Protein AF-A0A084AA31-F1 (afdb_monomer)

Organism: NCBI:txid1415168

Secondary structure (DSSP, 8-state):
-------------PPPPEEEETTTT-EEEE---GGGGGGGG-GGGS----HHHHHT--SHHHHHHHHHHHTTTTTS-----HHHHHHHTT--TT--HHHHHHHHTSPP-

Foldseek 3Di:
DDDDDPPPPPPPQPPFDWDADCPPPRDIDTDDGPVCPVVVVPVPPAQDDDPVVLVPDPDLLQNLVVRVVSVCPPVNDDDDDPVVVCVSSVPDPPADPVNCCCRRPDDDD

Mean predicted aligned error: 11.52 Å

Structure (mmCIF, N/CA/C/O backbone):
data_AF-A0A084AA31-F1
#
_entry.id   AF-A0A084AA31-F1
#
loop_
_atom_site.group_PDB
_atom_site.id
_atom_site.type_symbol
_atom_site.label_atom_id
_atom_site.label_alt_id
_atom_site.label_comp_id
_atom_site.label_asym_id
_atom_site.label_entity_id
_atom_site.label_seq_id
_atom_site.pdbx_PDB_ins_code
_atom_site.Cartn_x
_atom_site.Cartn_y
_atom_site.Cartn_z
_atom_site.occupancy
_atom_site.B_iso_or_equiv
_atom_site.auth_seq_id
_atom_site.auth_comp_id
_atom_site.auth_asym_id
_atom_site.auth_atom_id
_atom_site.pdbx_PDB_model_num
ATOM 1 N N . MET A 1 1 ? -24.421 52.094 -15.979 1.00 32.72 1 MET A N 1
ATOM 2 C CA . MET A 1 1 ? -23.593 52.157 -14.756 1.00 32.72 1 MET A CA 1
ATOM 3 C C . MET A 1 1 ? -23.733 50.819 -14.043 1.00 32.72 1 MET A C 1
ATOM 5 O O . MET A 1 1 ? -24.782 50.539 -13.481 1.00 32.72 1 MET A O 1
ATOM 9 N N . ASN A 1 2 ? -22.736 49.949 -14.210 1.00 29.38 2 ASN A N 1
ATOM 10 C CA . ASN A 1 2 ? -22.775 48.543 -13.805 1.00 29.38 2 ASN A CA 1
ATOM 11 C C . ASN A 1 2 ? -22.683 48.406 -12.280 1.00 29.38 2 ASN A C 1
ATOM 13 O O . ASN A 1 2 ? -21.657 48.750 -11.698 1.00 29.38 2 ASN A O 1
ATOM 17 N N . ARG A 1 3 ? -23.715 47.847 -11.639 1.00 30.36 3 ARG A N 1
ATOM 18 C CA . ARG A 1 3 ? -23.568 47.211 -10.324 1.00 30.36 3 ARG A CA 1
ATOM 19 C C . ARG A 1 3 ? -23.427 45.712 -10.538 1.00 30.36 3 ARG A C 1
ATOM 21 O O . ARG A 1 3 ? -24.404 45.014 -10.784 1.00 30.36 3 ARG A O 1
ATOM 28 N N . PHE A 1 4 ? -22.186 45.249 -10.461 1.00 32.41 4 PHE A N 1
ATOM 29 C CA . PHE A 1 4 ? -21.852 43.842 -10.308 1.00 32.41 4 PHE A CA 1
ATOM 30 C C . PHE A 1 4 ? -22.407 43.352 -8.965 1.00 32.41 4 PHE A C 1
ATOM 32 O O . PHE A 1 4 ? -21.901 43.723 -7.908 1.00 32.41 4 PHE A O 1
ATOM 39 N N . PHE A 1 5 ? -23.450 42.525 -8.998 1.00 30.84 5 PHE A N 1
ATOM 40 C CA . PHE A 1 5 ? -23.793 41.662 -7.873 1.00 30.84 5 PHE A CA 1
ATOM 41 C C . PHE A 1 5 ? -22.885 40.434 -7.946 1.00 30.84 5 PHE A C 1
ATOM 43 O O . PHE A 1 5 ? -23.142 39.498 -8.699 1.00 30.84 5 PHE A O 1
ATOM 50 N N . LEU A 1 6 ? -21.798 40.445 -7.176 1.00 30.95 6 LEU A N 1
ATOM 51 C CA . LEU A 1 6 ? -21.087 39.218 -6.841 1.00 30.95 6 LEU A CA 1
ATOM 52 C C . LEU A 1 6 ? -21.957 38.452 -5.844 1.00 30.95 6 LEU A C 1
ATOM 54 O O . LEU A 1 6 ? -21.953 38.741 -4.647 1.00 30.95 6 LEU A O 1
ATOM 58 N N . VAL A 1 7 ? -22.713 37.475 -6.341 1.00 35.66 7 VAL A N 1
ATOM 59 C CA . VAL A 1 7 ? -23.219 36.390 -5.502 1.00 35.66 7 VAL A CA 1
ATOM 60 C C . VAL A 1 7 ? -21.986 35.644 -4.998 1.00 35.66 7 VAL A C 1
ATOM 62 O O . VAL A 1 7 ? -21.407 34.826 -5.709 1.00 35.66 7 VAL A O 1
ATOM 65 N N . ARG A 1 8 ? -21.549 35.946 -3.770 1.00 36.25 8 ARG A N 1
ATOM 66 C CA . ARG A 1 8 ? -20.744 35.000 -2.999 1.00 36.25 8 ARG A CA 1
ATOM 67 C C . ARG A 1 8 ? -21.620 33.770 -2.782 1.00 36.25 8 ARG A C 1
ATOM 69 O O . ARG A 1 8 ? -22.454 33.749 -1.883 1.00 36.25 8 ARG A O 1
ATOM 76 N N . GLN A 1 9 ? -21.453 32.766 -3.635 1.00 37.31 9 GLN A N 1
ATOM 77 C CA . GLN A 1 9 ? -21.826 31.399 -3.304 1.00 37.31 9 GLN A CA 1
ATOM 78 C C . GLN A 1 9 ? -20.962 31.003 -2.101 1.00 37.31 9 GLN A C 1
ATOM 80 O O . GLN A 1 9 ? -19.778 30.700 -2.238 1.00 37.31 9 GLN A O 1
ATOM 85 N N . ASN A 1 10 ? -21.533 31.105 -0.902 1.00 40.19 10 ASN A N 1
ATOM 86 C CA . ASN A 1 10 ? -20.977 30.488 0.292 1.00 40.19 10 ASN A CA 1
ATOM 87 C C . ASN A 1 10 ? -21.151 28.970 0.145 1.00 40.19 10 ASN A C 1
ATOM 89 O O . ASN A 1 10 ? -22.114 28.406 0.658 1.00 40.19 10 ASN A O 1
ATOM 93 N N . PHE A 1 11 ? -20.227 28.307 -0.549 1.00 41.97 11 PHE A N 1
ATOM 94 C CA . PHE A 1 11 ? -20.027 26.871 -0.383 1.00 41.97 11 PHE A CA 1
ATOM 95 C C . PHE A 1 11 ? -19.304 26.669 0.949 1.00 41.97 11 PHE A C 1
ATOM 97 O O . PHE A 1 11 ? -18.082 26.557 1.008 1.00 41.97 11 PHE A O 1
ATOM 104 N N . ALA A 1 12 ? -20.056 26.714 2.048 1.00 41.84 12 ALA A N 1
ATOM 105 C CA . ALA A 1 12 ? -19.578 26.162 3.303 1.00 41.84 12 ALA A CA 1
ATOM 106 C C . ALA A 1 12 ? -19.549 24.639 3.128 1.00 41.84 12 ALA A C 1
ATOM 108 O O . ALA A 1 12 ? -20.551 23.960 3.334 1.00 41.84 12 ALA A O 1
ATOM 109 N N . THR A 1 13 ? -18.418 24.104 2.674 1.00 50.84 13 THR A N 1
ATOM 110 C CA . THR A 1 13 ? -18.126 22.684 2.826 1.00 50.84 13 THR A CA 1
ATOM 111 C C . THR A 1 13 ? -17.978 22.439 4.319 1.00 50.84 13 THR A C 1
ATOM 113 O O . THR A 1 13 ? -17.013 22.887 4.939 1.00 50.84 13 THR A O 1
ATOM 116 N N . GLU A 1 14 ? -18.974 21.807 4.942 1.00 56.94 14 GLU A N 1
ATOM 117 C CA . GLU A 1 14 ? -18.793 21.368 6.321 1.00 56.94 14 GLU A CA 1
ATOM 118 C C . GLU A 1 14 ? -17.573 20.438 6.361 1.00 56.94 14 GLU A C 1
ATOM 120 O O . GLU A 1 14 ? -17.471 19.517 5.537 1.00 56.94 14 GLU A O 1
ATOM 125 N N . PRO A 1 15 ? -16.602 20.691 7.256 1.00 56.16 15 PRO A N 1
ATOM 126 C CA . PRO A 1 15 ? -15.429 19.846 7.354 1.00 56.16 15 PRO A CA 1
ATOM 127 C C . PRO A 1 15 ? -15.864 18.411 7.680 1.00 56.16 15 PRO A C 1
ATOM 129 O O . PRO A 1 15 ? -16.870 18.212 8.374 1.00 56.16 15 PRO A O 1
ATOM 132 N N . PRO A 1 16 ? -15.116 17.392 7.214 1.00 61.12 16 PRO A N 1
ATOM 133 C CA . PRO A 1 16 ? -15.372 16.016 7.615 1.00 61.12 16 PRO A CA 1
ATOM 134 C C . PRO A 1 16 ? -15.419 15.958 9.142 1.00 61.12 16 PRO A C 1
ATOM 136 O O . PRO A 1 16 ? -14.471 16.336 9.831 1.00 61.12 16 PRO A O 1
ATOM 139 N N . THR A 1 17 ? -16.577 15.572 9.670 1.00 69.31 17 THR A N 1
ATOM 140 C CA . THR A 1 17 ? -16.825 15.616 11.108 1.00 69.31 17 THR A CA 1
ATOM 141 C C . THR A 1 17 ? -16.441 14.272 11.710 1.00 69.31 17 THR A C 1
ATOM 143 O O . THR A 1 17 ? -16.924 13.228 11.265 1.00 69.31 17 THR A O 1
ATOM 146 N N . PHE A 1 18 ? -15.587 14.310 12.733 1.00 77.38 18 PHE A N 1
ATOM 147 C CA . PHE A 1 18 ? -15.179 13.150 13.522 1.00 77.38 18 PHE A CA 1
ATOM 148 C C . PHE A 1 18 ? -15.678 13.338 14.955 1.00 77.38 18 PHE A C 1
ATOM 150 O O . PHE A 1 18 ? -15.260 14.267 15.644 1.00 77.38 18 PHE A O 1
ATOM 157 N N . ILE A 1 19 ? -16.578 12.469 15.414 1.00 79.31 19 ILE A N 1
ATOM 158 C CA . ILE A 1 19 ? -17.071 12.465 16.797 1.00 79.31 19 ILE A CA 1
ATOM 159 C C . ILE A 1 19 ? -16.574 11.185 17.461 1.00 79.31 19 ILE A C 1
ATOM 161 O O . ILE A 1 19 ? -16.915 10.086 17.025 1.00 79.31 19 ILE A O 1
ATOM 165 N N . ILE A 1 20 ? -15.774 11.336 18.518 1.00 80.44 20 ILE A N 1
ATOM 166 C CA . ILE A 1 20 ? -15.217 10.226 19.295 1.00 80.44 20 ILE A CA 1
ATOM 167 C C . ILE A 1 20 ? -15.963 10.147 20.626 1.00 80.44 20 ILE A C 1
ATOM 169 O O . ILE A 1 20 ? -15.864 11.057 21.448 1.00 80.44 20 ILE A O 1
ATOM 173 N N . ASP A 1 21 ? -16.665 9.045 20.870 1.00 78.94 21 ASP A N 1
ATOM 174 C CA . ASP A 1 21 ? -17.224 8.715 22.183 1.00 78.94 21 ASP A CA 1
ATOM 175 C C . ASP A 1 21 ? -16.462 7.529 22.788 1.00 78.94 21 ASP A C 1
ATOM 177 O O . ASP A 1 21 ? -16.918 6.387 22.794 1.00 78.94 21 ASP A O 1
ATOM 181 N N . GLY A 1 22 ? -15.255 7.809 23.284 1.00 72.75 22 GLY A N 1
ATOM 182 C CA . GLY A 1 22 ? -14.371 6.806 23.888 1.00 72.75 22 GLY A CA 1
ATOM 183 C C . GLY A 1 22 ? -14.736 6.410 25.323 1.00 72.75 22 GLY A C 1
ATOM 184 O O . GLY A 1 22 ? -14.204 5.433 25.834 1.00 72.75 22 GLY A O 1
ATOM 185 N N . LYS A 1 23 ? -15.619 7.159 25.998 1.00 74.31 23 LYS A N 1
ATOM 186 C CA . LYS A 1 23 ? -15.913 6.951 27.430 1.00 74.31 23 LYS A CA 1
ATOM 187 C C . LYS A 1 23 ? -17.153 6.099 27.683 1.00 74.31 23 LYS A C 1
ATOM 189 O O . LYS A 1 23 ? -17.223 5.472 28.735 1.00 74.31 23 LYS A O 1
ATOM 194 N N . LYS A 1 24 ? -18.132 6.099 26.771 1.00 75.69 24 LYS A N 1
ATOM 195 C CA . LYS A 1 24 ? -19.388 5.352 26.956 1.00 75.69 24 LYS A CA 1
ATOM 196 C C . LYS A 1 24 ? -19.559 4.206 25.971 1.00 75.69 24 LYS A C 1
ATOM 198 O O . LYS A 1 24 ? -20.006 3.138 26.368 1.00 75.69 24 LYS A O 1
ATOM 203 N N . THR A 1 25 ? -19.232 4.432 24.702 1.00 81.19 25 THR A N 1
ATOM 204 C CA . THR A 1 25 ? -19.582 3.502 23.614 1.00 81.19 25 THR A CA 1
ATOM 205 C C . THR A 1 25 ? -18.380 3.007 22.815 1.00 81.19 25 THR A C 1
ATOM 207 O O . THR A 1 25 ? -18.545 2.152 21.950 1.00 81.19 25 THR A O 1
ATOM 210 N N . ASN A 1 26 ? -17.179 3.538 23.078 1.00 84.50 26 ASN A N 1
ATOM 211 C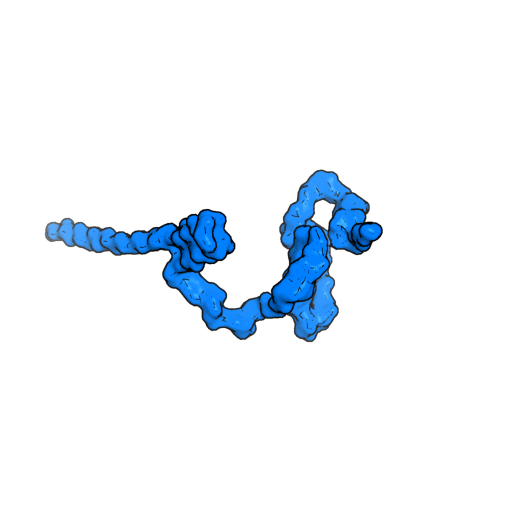 CA . ASN A 1 26 ? -15.958 3.282 22.307 1.00 84.50 26 ASN A CA 1
ATOM 212 C C . ASN A 1 26 ? -16.179 3.405 20.784 1.00 84.50 26 ASN A C 1
ATOM 214 O O . ASN A 1 26 ? -15.693 2.593 20.000 1.00 84.50 26 ASN A O 1
ATOM 218 N N . THR A 1 27 ? -16.979 4.391 20.370 1.00 83.25 27 THR A N 1
ATOM 219 C CA . THR A 1 27 ? -17.436 4.542 18.984 1.00 83.25 27 THR A CA 1
ATOM 220 C C . THR A 1 27 ? -16.838 5.792 18.343 1.00 83.25 27 THR A C 1
ATOM 222 O O . THR A 1 27 ? -16.830 6.871 18.940 1.00 83.25 27 THR A O 1
ATOM 225 N N . LEU A 1 28 ? -16.386 5.654 17.093 1.00 84.75 28 LEU A N 1
ATOM 226 C CA . LEU A 1 28 ? -16.010 6.756 16.210 1.00 84.75 28 LEU A CA 1
ATOM 2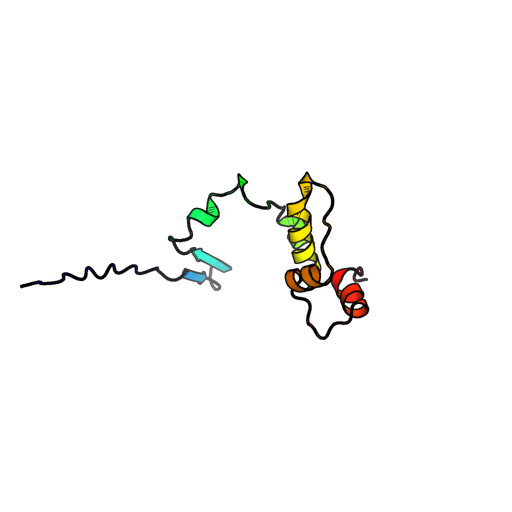27 C C . LEU A 1 28 ? -17.106 6.940 15.154 1.00 84.75 28 LEU A C 1
ATOM 229 O O . LEU A 1 28 ? -17.373 6.033 14.367 1.00 84.75 28 LEU A O 1
ATOM 233 N N . LYS A 1 29 ? -17.723 8.121 15.114 1.00 82.62 29 LYS A N 1
ATOM 234 C CA . LYS A 1 29 ? -18.610 8.531 14.018 1.00 82.62 29 LYS A CA 1
ATOM 235 C C . LYS A 1 29 ? -17.835 9.421 13.059 1.00 82.62 29 LYS A C 1
ATOM 237 O O . LYS A 1 29 ? -17.251 10.417 13.484 1.00 82.62 29 LYS A O 1
ATOM 242 N N . VAL A 1 30 ? -17.863 9.064 11.779 1.00 83.12 30 VAL A N 1
ATOM 243 C CA . VAL A 1 30 ? -17.204 9.802 10.696 1.00 83.12 30 VAL A CA 1
ATOM 244 C C . VAL A 1 30 ? -18.246 10.169 9.649 1.00 83.12 30 VAL A C 1
ATOM 246 O O . VAL A 1 30 ? -19.040 9.317 9.254 1.00 83.12 30 VAL A O 1
ATOM 249 N N . SER A 1 31 ? -18.231 11.420 9.197 1.00 83.19 31 SER A N 1
ATOM 250 C CA . SER A 1 31 ? -19.014 11.871 8.044 1.00 83.19 31 SER A CA 1
ATOM 251 C C . SER A 1 31 ? -18.088 12.291 6.908 1.00 83.19 31 SER A C 1
ATOM 253 O O . SER A 1 31 ? -17.119 13.022 7.127 1.00 83.19 31 SER A O 1
ATOM 255 N N . ILE A 1 32 ? -18.391 11.835 5.692 1.00 77.31 32 ILE A N 1
ATOM 256 C CA . ILE A 1 32 ? -17.715 12.301 4.479 1.00 77.31 32 ILE A CA 1
ATOM 257 C C . ILE A 1 32 ? -18.254 13.678 4.085 1.00 77.31 32 ILE A C 1
ATOM 259 O O . ILE A 1 32 ? -19.432 13.968 4.294 1.00 77.31 32 ILE A O 1
ATOM 263 N N . ASN A 1 33 ? -17.407 14.520 3.485 1.00 82.88 33 ASN A N 1
ATOM 264 C CA . ASN A 1 33 ? -17.875 15.781 2.909 1.00 82.88 33 ASN A CA 1
ATOM 265 C C . ASN A 1 33 ? -18.970 15.467 1.859 1.00 82.88 33 ASN A C 1
ATOM 267 O O . ASN A 1 33 ? -18.724 14.636 0.975 1.00 82.88 33 ASN A O 1
ATOM 271 N N . PRO A 1 34 ? -20.158 16.101 1.936 1.00 81.94 34 PRO A N 1
ATOM 272 C CA . PRO A 1 34 ? -21.253 15.883 0.993 1.00 81.94 34 PRO A CA 1
ATOM 273 C C . PRO A 1 34 ? -20.871 16.042 -0.483 1.00 81.94 34 PRO A C 1
ATOM 275 O O . PRO A 1 34 ? -21.427 15.339 -1.326 1.00 81.94 34 PRO A O 1
ATOM 278 N N . GLU A 1 35 ? -19.900 16.901 -0.806 1.00 82.62 35 GLU A N 1
ATOM 279 C CA . GLU A 1 35 ? -19.382 17.057 -2.173 1.00 82.62 35 GLU A CA 1
ATOM 280 C C . GLU A 1 35 ? -18.757 15.767 -2.712 1.00 82.62 35 GLU A C 1
ATOM 282 O O . GLU A 1 35 ? -18.810 15.521 -3.912 1.00 82.62 35 GLU A O 1
ATOM 287 N N . PHE A 1 36 ? -18.237 14.900 -1.839 1.00 81.12 36 PHE A N 1
ATOM 288 C CA . PHE A 1 36 ? -17.654 13.605 -2.195 1.00 81.12 36 PHE A CA 1
ATOM 289 C C . PHE A 1 36 ? -18.640 12.439 -2.100 1.00 81.12 36 PHE A C 1
ATOM 291 O O . PHE A 1 36 ? -18.235 11.285 -2.243 1.00 81.12 36 PHE A O 1
ATOM 298 N N . LYS A 1 37 ? -19.940 12.696 -1.907 1.00 78.94 37 LYS A N 1
ATOM 299 C CA . LYS A 1 37 ? -20.965 11.638 -1.851 1.00 78.94 37 LYS A CA 1
ATOM 300 C C . LYS A 1 37 ? -20.971 10.752 -3.104 1.00 78.94 37 LYS A C 1
ATOM 302 O O . LYS A 1 37 ? -21.338 9.586 -3.032 1.00 78.94 37 LYS A O 1
ATOM 307 N N . TYR A 1 38 ? -20.531 11.270 -4.249 1.00 77.75 38 TYR A N 1
ATOM 308 C CA . TYR A 1 38 ? -20.405 10.477 -5.473 1.00 77.75 38 TYR A CA 1
ATOM 309 C C . TYR A 1 38 ? -19.380 9.334 -5.350 1.00 77.75 38 TYR A C 1
ATOM 311 O O . TYR A 1 38 ? -19.549 8.313 -6.011 1.00 77.75 38 TYR A O 1
ATOM 319 N N . LEU A 1 39 ? -18.366 9.448 -4.479 1.00 76.50 39 LEU A N 1
ATOM 320 C CA . LEU A 1 39 ? -17.359 8.398 -4.275 1.00 76.50 39 LEU A CA 1
ATOM 321 C C . LEU A 1 39 ? -17.961 7.109 -3.704 1.00 76.50 39 LEU A C 1
ATOM 323 O O . LEU A 1 39 ? -17.424 6.034 -3.948 1.00 76.50 39 LEU A O 1
ATOM 327 N N . THR A 1 40 ? -19.077 7.190 -2.972 1.00 73.25 40 THR A N 1
ATOM 328 C CA . THR A 1 40 ? -19.681 6.014 -2.326 1.00 73.25 40 THR A CA 1
ATOM 329 C C . THR A 1 40 ? -20.638 5.234 -3.222 1.00 73.25 40 THR A C 1
ATOM 331 O O . THR A 1 40 ? -21.087 4.173 -2.813 1.00 73.25 40 THR A O 1
ATOM 334 N N . ASN A 1 41 ? -20.971 5.731 -4.419 1.00 65.81 41 ASN A N 1
ATOM 335 C CA . ASN A 1 41 ? -22.007 5.145 -5.286 1.00 65.81 41 ASN A CA 1
ATOM 336 C C . ASN A 1 41 ? -21.460 4.551 -6.603 1.00 65.81 41 ASN A C 1
ATOM 338 O O . ASN A 1 41 ? -22.231 4.253 -7.509 1.00 65.81 41 ASN A O 1
ATOM 342 N N . LEU A 1 42 ? -20.143 4.383 -6.732 1.00 64.75 42 LEU A N 1
ATOM 343 C CA . LEU A 1 42 ? -19.453 4.004 -7.977 1.00 64.75 42 LEU A CA 1
ATOM 344 C C . LEU A 1 42 ? -18.973 2.536 -7.974 1.00 64.75 42 LEU A C 1
ATOM 34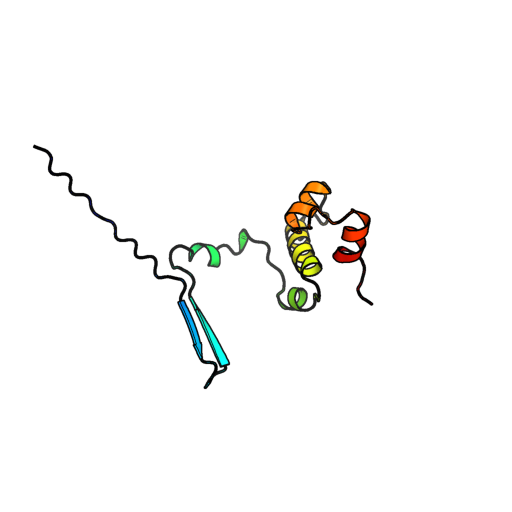6 O O . LEU A 1 42 ? -17.877 2.230 -8.441 1.00 64.75 42 LEU A O 1
ATOM 350 N N . PHE A 1 43 ? -19.769 1.615 -7.426 1.00 62.28 43 PHE A N 1
ATOM 351 C CA . PHE A 1 43 ? -19.343 0.229 -7.170 1.00 62.28 43 PHE A CA 1
ATOM 352 C C . PHE A 1 43 ? -18.843 -0.528 -8.415 1.00 62.28 43 PHE A C 1
ATOM 354 O O . PHE A 1 43 ? -17.934 -1.347 -8.291 1.00 62.28 43 PHE A O 1
ATOM 361 N N . A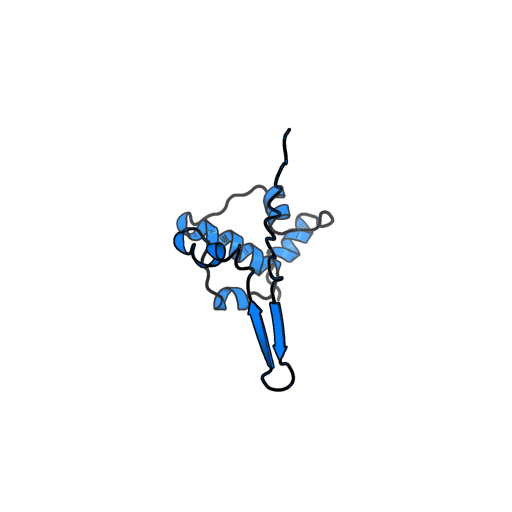SP A 1 44 ? -19.340 -0.200 -9.609 1.00 63.53 44 ASP A N 1
ATOM 362 C CA . ASP A 1 44 ? -18.954 -0.885 -10.851 1.00 63.53 44 ASP A CA 1
ATOM 363 C C . ASP A 1 44 ? -17.615 -0.406 -11.444 1.00 63.53 44 ASP A C 1
ATOM 365 O O . ASP A 1 44 ? -17.012 -1.103 -12.259 1.00 63.53 44 ASP A O 1
ATOM 369 N N . MET A 1 45 ? -17.114 0.766 -11.034 1.00 66.69 45 MET A N 1
ATOM 370 C CA . MET A 1 45 ? -15.881 1.367 -11.570 1.00 66.69 45 MET A CA 1
ATOM 371 C C . MET A 1 45 ? -14.656 1.189 -10.662 1.00 66.69 45 MET A C 1
ATOM 373 O O . MET A 1 45 ? -13.574 1.684 -10.985 1.00 66.69 45 MET A O 1
ATOM 377 N N . PHE A 1 46 ? -14.799 0.499 -9.529 1.00 70.62 46 PHE A N 1
ATOM 378 C CA . PHE A 1 46 ? -13.744 0.382 -8.525 1.00 70.62 46 PHE A CA 1
ATOM 379 C C . PHE A 1 46 ? -13.217 -1.043 -8.336 1.00 70.62 46 PHE A C 1
ATOM 381 O O . PHE A 1 46 ? -13.870 -2.053 -8.604 1.00 70.62 46 PHE A O 1
ATOM 388 N N . THR A 1 47 ? -11.993 -1.122 -7.813 1.00 72.75 47 THR A N 1
ATOM 389 C CA . THR A 1 47 ? -11.404 -2.375 -7.340 1.00 72.75 47 THR A CA 1
ATOM 390 C C . THR A 1 47 ? -12.051 -2.774 -6.020 1.00 72.75 47 THR A C 1
ATOM 392 O O . THR A 1 47 ? -11.687 -2.259 -4.965 1.00 72.75 47 THR A O 1
ATOM 395 N N . ALA A 1 48 ? -12.994 -3.712 -6.080 1.00 76.81 48 ALA A N 1
ATOM 396 C CA . ALA A 1 48 ? -13.533 -4.374 -4.900 1.00 76.81 48 ALA A CA 1
ATOM 397 C C . ALA A 1 48 ? -12.584 -5.483 -4.413 1.00 76.81 48 ALA A C 1
ATOM 399 O O . ALA A 1 48 ? -12.018 -6.244 -5.208 1.00 76.81 48 ALA A O 1
ATOM 400 N N . PHE A 1 49 ? -12.415 -5.581 -3.098 1.00 79.56 49 PHE A N 1
ATOM 401 C CA . PHE A 1 49 ? -11.689 -6.661 -2.441 1.00 79.56 49 PHE A CA 1
ATOM 402 C C . PHE A 1 49 ? -12.253 -6.911 -1.043 1.00 79.56 49 PHE A C 1
ATOM 404 O O . PHE A 1 49 ? -12.856 -6.024 -0.442 1.00 79.56 49 PHE A O 1
ATOM 411 N N . GLU A 1 50 ? -12.037 -8.122 -0.535 1.00 81.81 50 GLU A N 1
ATOM 412 C CA . GLU A 1 50 ? -12.540 -8.533 0.771 1.00 81.81 50 GLU A CA 1
ATOM 413 C C . GLU A 1 50 ? -11.724 -7.887 1.889 1.00 81.81 50 GLU A C 1
ATOM 415 O O . GLU A 1 50 ? -10.493 -7.988 1.928 1.00 81.81 50 GLU A O 1
ATOM 420 N N . LEU A 1 51 ? -12.416 -7.229 2.821 1.00 85.31 51 LEU A N 1
ATOM 421 C CA . LEU A 1 51 ? -11.771 -6.582 3.963 1.00 85.31 51 LEU A CA 1
ATOM 422 C C . LEU A 1 51 ? -11.111 -7.613 4.888 1.00 85.31 51 LEU A C 1
ATOM 424 O O . LEU A 1 51 ? -10.061 -7.342 5.464 1.00 85.31 51 LEU A O 1
ATOM 428 N N . GLU A 1 52 ? -11.698 -8.806 5.001 1.00 84.88 52 GLU A N 1
ATOM 429 C CA . GLU A 1 52 ? -11.134 -9.896 5.796 1.00 84.88 52 GLU A CA 1
ATOM 430 C C . GLU A 1 52 ? -9.751 -10.316 5.275 1.00 84.88 52 GLU A C 1
ATOM 432 O O . GLU A 1 52 ? -8.809 -10.447 6.054 1.00 84.88 52 GLU A O 1
ATOM 437 N N . ASP A 1 53 ? -9.604 -10.460 3.957 1.00 83.50 53 ASP A N 1
ATOM 438 C CA . ASP A 1 53 ? -8.326 -10.787 3.321 1.00 83.50 53 ASP A CA 1
ATOM 439 C C . ASP A 1 53 ? -7.296 -9.671 3.504 1.00 83.50 53 ASP A C 1
ATOM 441 O O . ASP A 1 53 ? -6.133 -9.939 3.804 1.00 83.50 53 ASP A O 1
ATOM 445 N N . TYR A 1 54 ? -7.726 -8.416 3.353 1.00 85.38 54 TYR A N 1
ATOM 446 C CA . TYR A 1 54 ? -6.862 -7.253 3.546 1.00 85.38 54 TYR A CA 1
ATOM 447 C C . TYR A 1 54 ? -6.332 -7.168 4.985 1.00 85.38 54 TYR A C 1
ATOM 449 O O . TYR A 1 54 ? -5.149 -6.914 5.207 1.00 85.38 54 TYR A O 1
ATOM 457 N N . ASN A 1 55 ? -7.190 -7.442 5.971 1.00 85.38 55 ASN A N 1
ATOM 458 C CA . ASN A 1 55 ? -6.836 -7.397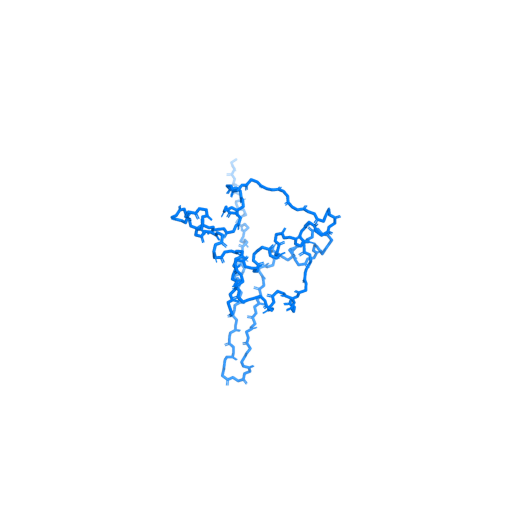 7.390 1.00 85.38 55 ASN A CA 1
ATOM 459 C C . ASN A 1 55 ? -5.910 -8.543 7.823 1.00 85.38 55 ASN A C 1
ATOM 461 O O . ASN A 1 55 ? -5.211 -8.406 8.824 1.00 85.38 55 ASN A O 1
ATOM 465 N N . LYS A 1 56 ? -5.871 -9.658 7.082 1.00 86.44 56 LYS A N 1
ATOM 466 C CA . LYS A 1 56 ? -4.921 -10.757 7.332 1.00 86.44 56 LYS A CA 1
ATOM 467 C C . LYS A 1 56 ? -3.478 -10.381 6.980 1.00 86.44 56 LYS A C 1
ATOM 469 O O . LYS A 1 56 ? -2.550 -11.063 7.411 1.00 86.44 56 LYS A O 1
ATOM 474 N N . MET A 1 57 ? -3.268 -9.329 6.190 1.00 84.94 57 MET A N 1
ATOM 475 C CA . MET A 1 57 ? -1.931 -8.898 5.791 1.00 84.94 57 MET A CA 1
ATOM 476 C C . MET A 1 57 ? -1.257 -8.092 6.899 1.00 84.94 57 MET A C 1
ATOM 478 O O . MET A 1 57 ? -1.758 -7.054 7.323 1.00 84.94 57 MET A O 1
ATOM 482 N N . SER A 1 58 ? -0.086 -8.561 7.334 1.00 81.94 58 SER A N 1
ATOM 483 C CA . SER A 1 58 ? 0.677 -7.966 8.436 1.00 81.94 58 SER A CA 1
ATOM 484 C C . SER A 1 58 ? 1.508 -6.745 8.035 1.00 81.94 58 SER A C 1
ATOM 486 O O . SER A 1 58 ? 1.911 -5.972 8.902 1.00 81.94 58 SER A O 1
ATOM 488 N N . THR A 1 59 ? 1.786 -6.557 6.742 1.00 88.00 59 THR A N 1
ATOM 489 C CA . THR A 1 59 ? 2.654 -5.480 6.252 1.00 88.00 59 THR A CA 1
ATOM 490 C C . THR A 1 59 ? 1.891 -4.492 5.380 1.00 88.00 59 THR A C 1
ATOM 492 O O . THR A 1 59 ? 1.059 -4.871 4.556 1.00 88.00 59 THR A O 1
ATOM 495 N N . SER A 1 60 ? 2.230 -3.210 5.511 1.00 88.31 60 SER A N 1
ATOM 496 C CA . SER A 1 60 ? 1.705 -2.136 4.660 1.00 88.31 60 SER A CA 1
ATOM 497 C C . SER A 1 60 ? 2.052 -2.344 3.181 1.00 88.31 60 SER A C 1
ATOM 499 O O . SER A 1 60 ? 1.218 -2.106 2.314 1.00 88.31 60 SER A O 1
ATOM 501 N N . TYR A 1 61 ? 3.244 -2.870 2.878 1.00 90.81 61 TYR A N 1
ATOM 502 C CA . TYR A 1 61 ? 3.608 -3.247 1.508 1.00 90.81 61 TYR A CA 1
ATOM 503 C C . TYR A 1 61 ? 2.766 -4.407 0.970 1.00 90.81 61 TYR A C 1
ATOM 505 O O . TYR A 1 61 ? 2.364 -4.366 -0.189 1.00 90.81 61 TYR A O 1
ATOM 513 N N . GLY A 1 62 ? 2.471 -5.418 1.793 1.00 88.88 62 GLY A N 1
ATOM 514 C CA . GLY A 1 62 ? 1.598 -6.526 1.406 1.00 88.88 62 GLY A CA 1
ATOM 515 C C . GLY A 1 62 ? 0.185 -6.040 1.096 1.00 88.88 62 GLY A C 1
ATOM 516 O O . GLY A 1 62 ? -0.371 -6.391 0.057 1.00 88.88 62 GLY A O 1
ATOM 517 N N . GLN A 1 63 ? -0.347 -5.162 1.946 1.00 88.81 63 GLN A N 1
ATOM 518 C CA . GLN A 1 63 ? -1.641 -4.509 1.753 1.00 88.81 63 GLN A CA 1
ATOM 519 C C . GLN A 1 63 ? -1.709 -3.703 0.448 1.00 88.81 63 GLN A C 1
ATOM 521 O O . GLN A 1 63 ? -2.657 -3.856 -0.325 1.00 88.81 63 GLN A O 1
ATOM 526 N N . GLU A 1 64 ? -0.699 -2.880 0.163 1.00 90.44 64 GLU A N 1
ATOM 527 C CA . GLU A 1 64 ? -0.673 -2.084 -1.067 1.00 90.44 64 GLU A CA 1
ATOM 528 C C . GLU A 1 64 ? -0.514 -2.970 -2.308 1.00 90.44 64 GLU A C 1
ATOM 530 O O . GLU A 1 64 ? -1.224 -2.808 -3.301 1.00 90.44 64 GLU A O 1
ATOM 535 N N . LEU A 1 65 ? 0.345 -3.988 -2.234 1.00 89.88 65 LEU A N 1
ATOM 536 C CA . LEU A 1 65 ? 0.518 -4.951 -3.315 1.00 89.88 65 LEU A CA 1
ATOM 537 C C . LEU A 1 65 ? -0.773 -5.738 -3.588 1.00 89.88 65 LEU A C 1
ATOM 539 O O . LEU A 1 65 ? -1.125 -5.964 -4.745 1.00 89.88 65 LEU A O 1
ATOM 543 N N . TYR A 1 66 ? -1.522 -6.105 -2.549 1.00 89.00 66 TYR A N 1
ATOM 544 C CA . TYR A 1 66 ? -2.831 -6.738 -2.692 1.00 89.00 66 TYR A CA 1
ATOM 545 C C . TYR A 1 66 ? -3.815 -5.844 -3.435 1.00 89.00 66 TYR A C 1
ATOM 547 O O . TYR A 1 66 ? -4.450 -6.301 -4.387 1.00 89.00 66 TYR A O 1
ATOM 555 N N . ARG A 1 67 ? -3.898 -4.558 -3.070 1.00 88.69 67 ARG A N 1
ATOM 556 C CA . ARG A 1 67 ? -4.723 -3.580 -3.796 1.00 88.69 67 ARG A CA 1
ATOM 557 C C . ARG A 1 67 ? -4.322 -3.509 -5.270 1.00 88.69 67 ARG A C 1
ATOM 559 O O . ARG A 1 67 ? -5.191 -3.584 -6.143 1.00 88.69 67 ARG A O 1
ATOM 566 N N . LEU A 1 68 ? -3.018 -3.436 -5.546 1.00 88.94 68 LEU A N 1
ATOM 567 C CA . LEU A 1 68 ? -2.470 -3.381 -6.901 1.00 88.94 68 LEU A CA 1
ATOM 568 C C . LEU A 1 68 ? -2.720 -4.653 -7.713 1.00 88.94 68 LEU A C 1
ATOM 570 O O . LEU A 1 68 ? -2.859 -4.559 -8.925 1.00 88.94 68 LEU A O 1
ATOM 574 N N . ILE A 1 69 ? -2.778 -5.832 -7.098 1.00 88.88 69 ILE A N 1
ATOM 575 C CA . ILE A 1 69 ? -3.054 -7.088 -7.810 1.00 88.88 69 ILE A CA 1
ATOM 576 C C . ILE A 1 69 ? -4.561 -7.265 -8.031 1.00 88.88 69 ILE A C 1
ATOM 578 O O . ILE A 1 69 ? -4.979 -7.699 -9.104 1.00 88.88 69 ILE A O 1
ATOM 582 N N . LYS A 1 70 ? -5.407 -6.882 -7.064 1.00 88.38 70 LYS A N 1
ATOM 583 C CA . LYS A 1 70 ? -6.871 -7.044 -7.158 1.00 88.38 70 LYS A CA 1
ATOM 584 C C . LYS A 1 70 ? -7.502 -6.247 -8.302 1.00 88.38 70 LYS A C 1
ATOM 586 O O . LYS A 1 70 ? -8.517 -6.686 -8.850 1.00 88.38 70 LYS A O 1
ATOM 591 N N . GLN A 1 71 ? -6.897 -5.130 -8.711 1.00 87.25 71 GLN A N 1
ATOM 592 C CA . GLN A 1 71 ? -7.326 -4.393 -9.911 1.00 87.25 71 GLN A CA 1
ATOM 593 C C . GLN A 1 71 ? -7.116 -5.199 -11.208 1.00 87.25 71 GLN A C 1
ATOM 595 O O . GLN A 1 71 ? -7.907 -5.062 -12.134 1.00 87.25 71 GLN A O 1
ATOM 600 N N . PHE A 1 72 ? -6.134 -6.106 -11.256 1.00 87.62 72 PHE A N 1
ATOM 601 C CA . PHE A 1 72 ? -5.842 -6.972 -12.410 1.00 87.62 72 PHE A CA 1
ATOM 602 C C . PHE A 1 72 ? -6.455 -8.372 -12.287 1.00 87.62 72 PHE A C 1
ATOM 604 O O . PHE A 1 72 ? -6.055 -9.292 -12.998 1.00 87.62 72 PHE A O 1
ATOM 611 N N . ARG A 1 73 ? -7.453 -8.562 -11.411 1.00 83.00 73 ARG A N 1
ATOM 612 C CA . ARG A 1 73 ? -8.112 -9.870 -11.222 1.00 83.00 73 ARG A CA 1
ATOM 613 C C . ARG A 1 73 ? -8.716 -10.447 -12.509 1.00 83.00 73 ARG A C 1
ATOM 615 O O . ARG A 1 73 ? -8.857 -11.656 -12.615 1.00 83.00 73 ARG A O 1
ATOM 622 N N . THR A 1 74 ? -9.084 -9.591 -13.463 1.00 82.56 74 THR A N 1
ATOM 623 C CA . THR A 1 74 ? -9.679 -9.981 -14.750 1.00 82.56 74 THR A CA 1
ATOM 624 C C . THR A 1 74 ? -8.634 -10.420 -15.776 1.00 82.56 74 THR A C 1
ATOM 626 O O . THR A 1 74 ? -8.897 -11.339 -16.543 1.00 82.56 74 THR A O 1
ATOM 629 N N . THR A 1 75 ? -7.449 -9.798 -15.793 1.00 86.56 75 THR A N 1
A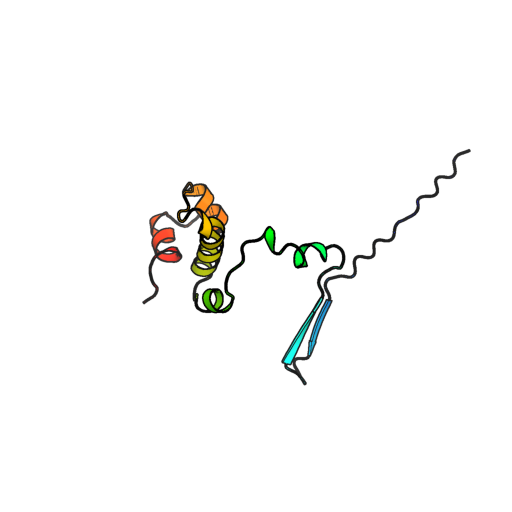TOM 630 C CA . THR A 1 75 ? -6.348 -10.137 -16.716 1.00 86.56 75 THR A CA 1
ATOM 631 C C . THR A 1 75 ? -5.424 -11.220 -16.160 1.00 86.56 75 THR A C 1
ATOM 633 O O . THR A 1 75 ? -4.734 -11.892 -16.922 1.00 86.56 75 THR A O 1
ATOM 636 N N . GLY A 1 76 ? -5.387 -11.390 -14.835 1.00 83.25 76 GLY A N 1
ATOM 637 C CA . GLY A 1 76 ? -4.649 -12.438 -14.125 1.00 83.25 76 GLY A CA 1
ATOM 638 C C . GLY A 1 76 ? -3.159 -12.156 -13.906 1.00 83.25 76 GLY A C 1
ATOM 639 O O . GLY A 1 76 ? -2.542 -12.788 -13.054 1.00 83.25 76 GLY A O 1
ATOM 640 N N . PHE A 1 77 ? -2.570 -11.193 -14.618 1.00 85.56 77 PHE A N 1
ATOM 641 C CA . PHE A 1 77 ? -1.181 -10.777 -14.424 1.00 85.56 77 PHE A CA 1
ATOM 642 C C . PHE A 1 77 ? -1.034 -9.257 -14.469 1.00 85.56 77 PHE A C 1
ATOM 644 O O . PHE A 1 77 ? -1.733 -8.568 -15.216 1.00 85.56 77 PHE A O 1
ATOM 651 N N . TYR A 1 78 ? -0.070 -8.752 -13.697 1.00 88.12 78 TYR A N 1
ATOM 652 C CA . TYR A 1 78 ? 0.333 -7.352 -13.691 1.00 88.12 78 TYR A CA 1
ATOM 653 C C . TYR A 1 78 ? 1.784 -7.224 -14.161 1.00 88.12 78 TYR A C 1
ATOM 655 O O . TYR A 1 78 ? 2.683 -7.836 -13.587 1.00 88.12 78 TYR A O 1
ATOM 663 N N . ARG A 1 79 ? 2.016 -6.447 -15.225 1.00 91.69 79 ARG A N 1
ATOM 664 C CA . ARG A 1 79 ? 3.354 -6.125 -15.744 1.00 91.69 79 ARG A CA 1
ATOM 665 C C . ARG A 1 79 ? 3.583 -4.631 -15.598 1.00 91.69 79 ARG A C 1
ATOM 667 O O . ARG A 1 79 ? 2.811 -3.838 -16.124 1.00 91.69 79 ARG A O 1
ATOM 674 N N . VAL A 1 80 ? 4.653 -4.267 -14.908 1.00 92.88 80 VAL A N 1
ATOM 675 C CA . VAL A 1 80 ? 4.985 -2.882 -14.576 1.00 92.88 80 VAL A CA 1
ATOM 676 C C . VAL A 1 80 ? 6.499 -2.721 -14.563 1.00 92.88 80 VAL A C 1
ATOM 678 O O . VAL A 1 80 ? 7.226 -3.678 -14.281 1.00 92.88 80 VAL A O 1
ATOM 681 N N . LYS A 1 81 ? 6.986 -1.526 -14.897 1.00 95.44 81 LYS A N 1
ATOM 682 C CA . LYS A 1 81 ? 8.407 -1.208 -14.753 1.00 95.44 81 LYS A CA 1
ATOM 683 C C . LYS A 1 81 ? 8.760 -1.104 -13.273 1.00 95.44 81 LYS A C 1
ATOM 685 O O . LYS A 1 81 ? 7.924 -0.728 -12.452 1.00 95.44 81 LYS A O 1
ATOM 690 N N . ILE A 1 82 ? 9.998 -1.427 -12.917 1.00 91.81 82 ILE A N 1
ATOM 691 C CA . ILE A 1 82 ? 10.400 -1.433 -11.508 1.00 91.81 82 ILE A CA 1
ATOM 692 C C . ILE A 1 82 ? 10.306 -0.033 -10.889 1.00 91.81 82 ILE A C 1
ATOM 694 O O . ILE A 1 82 ? 9.932 0.106 -9.728 1.00 91.81 82 ILE A O 1
ATOM 698 N N . GLU A 1 83 ? 10.571 1.013 -11.666 1.00 93.62 83 GLU A N 1
ATOM 699 C CA . GLU A 1 83 ? 10.488 2.407 -11.234 1.00 93.62 83 GLU A CA 1
ATOM 700 C C . GLU A 1 83 ? 9.049 2.799 -10.874 1.00 93.62 83 GLU A C 1
ATOM 702 O O . GLU A 1 83 ? 8.812 3.385 -9.816 1.00 93.62 83 GLU A O 1
ATOM 707 N N . ASP A 1 84 ? 8.088 2.402 -11.708 1.00 94.62 84 ASP A N 1
ATOM 708 C CA . ASP A 1 84 ? 6.664 2.655 -11.488 1.00 94.62 84 ASP A CA 1
ATOM 709 C C . ASP A 1 84 ? 6.152 1.863 -10.279 1.00 94.62 84 ASP A C 1
ATOM 711 O O . ASP A 1 84 ? 5.444 2.404 -9.428 1.00 94.62 84 ASP A O 1
ATOM 715 N N . LEU A 1 85 ? 6.574 0.601 -10.143 1.00 93.00 85 LEU A N 1
ATOM 716 C CA . LEU A 1 85 ? 6.233 -0.232 -8.991 1.00 93.00 85 LEU A CA 1
ATOM 717 C C . LEU A 1 85 ? 6.737 0.388 -7.683 1.00 93.00 85 LEU A C 1
ATOM 719 O O . LEU A 1 85 ? 6.009 0.428 -6.692 1.00 93.00 85 LEU A O 1
ATOM 723 N N . ARG A 1 86 ? 7.969 0.906 -7.675 1.00 93.88 86 ARG A N 1
ATOM 724 C CA . ARG A 1 86 ? 8.541 1.598 -6.512 1.00 93.88 86 ARG A CA 1
ATOM 725 C C . ARG A 1 86 ? 7.750 2.842 -6.145 1.00 93.88 86 ARG A C 1
ATOM 727 O O . ARG A 1 86 ? 7.560 3.093 -4.960 1.00 93.88 86 ARG A O 1
ATOM 734 N N . HIS A 1 87 ? 7.300 3.604 -7.138 1.00 93.50 87 HIS A N 1
ATOM 735 C CA . HIS A 1 87 ? 6.464 4.774 -6.904 1.00 93.50 87 HIS A CA 1
ATOM 736 C C . HIS A 1 87 ? 5.109 4.384 -6.301 1.00 93.50 87 HIS A C 1
ATOM 738 O O . HIS A 1 87 ? 4.712 4.946 -5.285 1.00 93.50 87 HIS A O 1
ATOM 744 N N . MET A 1 88 ? 4.427 3.387 -6.873 1.00 92.38 88 MET A N 1
ATOM 745 C CA . MET A 1 88 ? 3.125 2.913 -6.383 1.00 92.38 88 MET A CA 1
ATOM 746 C C . MET A 1 88 ? 3.205 2.379 -4.952 1.00 92.38 88 MET A C 1
ATOM 748 O O . MET A 1 88 ? 2.380 2.720 -4.116 1.00 92.38 88 MET A O 1
ATOM 752 N N . LEU A 1 89 ? 4.244 1.602 -4.648 1.00 92.62 89 LEU A N 1
ATOM 753 C CA . LEU A 1 89 ? 4.490 1.082 -3.305 1.00 92.62 89 LEU A CA 1
ATOM 754 C C . LEU A 1 89 ? 5.109 2.126 -2.357 1.00 92.62 89 LEU A C 1
ATOM 756 O O . LEU A 1 89 ? 5.415 1.794 -1.217 1.00 92.62 89 LEU A O 1
ATOM 760 N N . SER A 1 90 ? 5.324 3.370 -2.801 1.00 93.38 90 SER A N 1
ATOM 761 C CA . SER A 1 90 ? 5.978 4.430 -2.016 1.00 93.38 90 SER A CA 1
ATOM 762 C C . SER A 1 90 ? 7.331 4.006 -1.420 1.00 93.38 90 SER A C 1
ATOM 764 O O . SER A 1 90 ? 7.690 4.376 -0.300 1.00 93.38 90 SER A O 1
ATOM 766 N N . VAL A 1 91 ? 8.107 3.217 -2.170 1.00 93.62 91 VAL A N 1
ATOM 767 C CA . VAL A 1 91 ? 9.401 2.687 -1.724 1.00 93.62 91 VAL A CA 1
ATOM 768 C C . VAL A 1 91 ? 10.411 3.834 -1.591 1.00 93.62 91 VAL A C 1
ATOM 770 O O . VAL A 1 91 ? 10.643 4.561 -2.565 1.00 93.62 91 VAL A O 1
ATOM 773 N N . PRO A 1 92 ? 11.093 3.978 -0.439 1.00 94.25 92 PRO A N 1
ATOM 774 C CA . PRO A 1 92 ? 12.113 5.002 -0.258 1.00 94.25 92 PRO A CA 1
ATOM 775 C C . PRO A 1 92 ? 13.211 4.921 -1.322 1.00 94.25 92 PRO A C 1
ATOM 777 O O . PRO A 1 92 ? 13.711 3.842 -1.647 1.00 94.25 92 PRO A O 1
ATOM 780 N N . LYS A 1 93 ? 13.662 6.074 -1.829 1.00 92.94 93 LYS A N 1
ATOM 781 C CA . LYS A 1 93 ? 14.768 6.135 -2.806 1.00 92.94 93 LYS A CA 1
ATOM 782 C C . LYS A 1 93 ? 16.074 5.535 -2.272 1.00 92.94 93 LYS A C 1
ATOM 784 O O . LYS A 1 93 ? 16.889 5.073 -3.057 1.00 92.94 93 LYS A O 1
ATOM 789 N N . SER A 1 94 ? 16.253 5.509 -0.951 1.00 94.88 94 SER A N 1
ATOM 790 C CA . SER A 1 94 ? 17.412 4.908 -0.282 1.00 94.88 94 SER A CA 1
ATOM 791 C C . SER A 1 94 ? 17.456 3.379 -0.367 1.00 94.88 94 SER A C 1
ATOM 793 O O . SER A 1 94 ? 18.505 2.787 -0.124 1.00 94.88 94 SE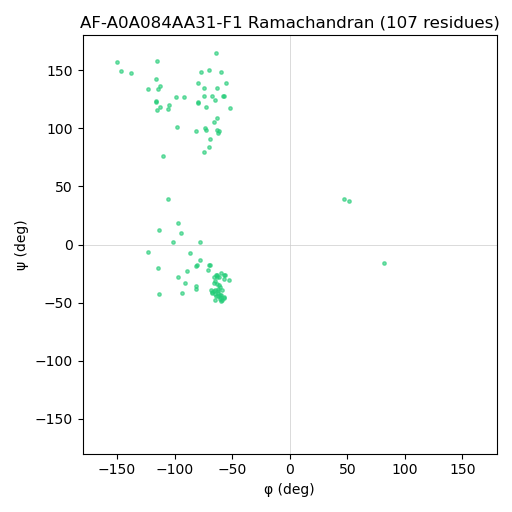R A O 1
ATOM 795 N N . TYR A 1 95 ? 16.342 2.714 -0.687 1.00 94.69 95 TYR A N 1
ATOM 796 C CA . TYR A 1 95 ? 16.306 1.256 -0.754 1.00 94.69 95 TYR A CA 1
ATOM 797 C C . TYR A 1 95 ? 16.897 0.780 -2.074 1.00 94.69 95 TYR A C 1
ATOM 799 O O . TYR A 1 95 ? 16.364 1.079 -3.143 1.00 94.69 95 TYR A O 1
ATOM 807 N N . THR A 1 96 ? 17.942 -0.038 -2.007 1.00 95.00 96 THR A N 1
ATOM 808 C CA . THR A 1 96 ? 18.411 -0.806 -3.167 1.00 95.00 96 THR A CA 1
ATOM 809 C C . THR A 1 96 ? 17.344 -1.811 -3.612 1.00 95.00 96 THR A C 1
ATOM 811 O O . THR A 1 96 ? 16.414 -2.115 -2.860 1.00 95.00 96 THR A O 1
ATOM 814 N N . ASN A 1 97 ? 17.473 -2.367 -4.819 1.00 91.44 97 ASN A N 1
ATOM 815 C CA . ASN A 1 97 ? 16.554 -3.414 -5.287 1.00 91.44 97 ASN A CA 1
ATOM 816 C C . ASN A 1 97 ? 16.557 -4.635 -4.355 1.00 91.44 97 ASN A C 1
ATOM 818 O O . ASN A 1 97 ? 15.494 -5.151 -4.039 1.00 91.44 97 ASN A O 1
ATOM 822 N N . GLY A 1 98 ? 17.722 -5.032 -3.828 1.00 93.56 98 GLY A N 1
ATOM 823 C CA . GLY A 1 98 ? 17.805 -6.121 -2.849 1.00 93.56 98 GLY A CA 1
ATOM 824 C C . GLY A 1 98 ? 17.109 -5.790 -1.526 1.00 93.56 98 GLY A C 1
ATOM 825 O O . GLY A 1 98 ? 16.412 -6.632 -0.968 1.00 93.56 98 GLY A O 1
ATOM 826 N N . LYS A 1 99 ? 17.228 -4.547 -1.037 1.00 93.25 99 LYS A N 1
ATOM 827 C CA . LYS A 1 99 ? 16.516 -4.140 0.182 1.00 93.25 99 LYS A CA 1
ATOM 828 C C . LYS A 1 99 ? 15.004 -4.081 -0.034 1.00 93.25 99 LYS A C 1
ATOM 830 O O . LYS A 1 99 ? 14.254 -4.476 0.851 1.00 93.25 99 LYS A O 1
ATOM 835 N N . MET A 1 100 ? 14.565 -3.597 -1.195 1.00 92.75 100 MET A N 1
ATOM 836 C CA . MET A 1 100 ? 13.156 -3.617 -1.582 1.00 92.75 100 MET A CA 1
ATOM 837 C C . MET A 1 100 ? 12.626 -5.052 -1.612 1.00 92.75 100 MET A C 1
ATOM 839 O O . MET A 1 100 ? 11.601 -5.315 -0.996 1.00 92.75 100 MET A O 1
ATOM 843 N N . ASP A 1 101 ? 13.342 -5.974 -2.254 1.00 91.44 101 ASP A N 1
ATOM 844 C CA . ASP A 1 101 ? 12.944 -7.380 -2.346 1.00 91.44 101 ASP A CA 1
ATOM 845 C C . ASP A 1 101 ? 12.742 -8.022 -0.963 1.00 91.44 101 ASP A C 1
AT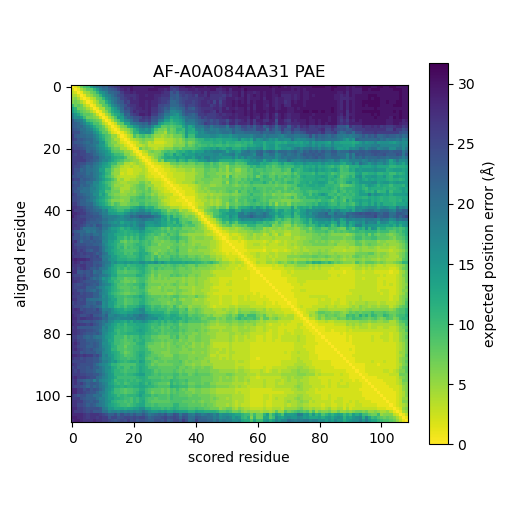OM 847 O O . ASP A 1 101 ? 11.695 -8.606 -0.681 1.00 91.44 101 ASP A O 1
ATOM 851 N N . GLN A 1 102 ? 13.681 -7.783 -0.045 1.00 91.00 102 GLN A N 1
ATOM 852 C CA . GLN A 1 102 ? 13.597 -8.251 1.342 1.00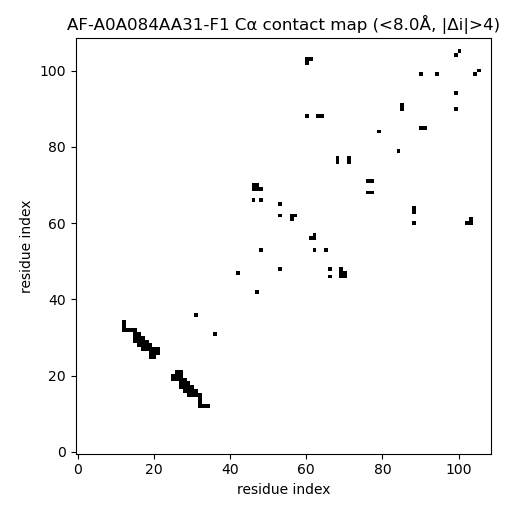 91.00 102 GLN A CA 1
ATOM 853 C C . GLN A 1 102 ? 12.399 -7.703 2.122 1.00 91.00 102 GLN A C 1
ATOM 855 O O . GLN A 1 102 ? 11.880 -8.373 3.005 1.00 91.00 102 GLN A O 1
ATOM 860 N N . VAL A 1 103 ? 11.990 -6.463 1.861 1.00 88.69 103 VAL A N 1
ATOM 861 C CA . VAL A 1 103 ? 10.933 -5.808 2.646 1.00 88.69 103 VAL A CA 1
ATOM 862 C C . VAL A 1 103 ? 9.550 -6.038 2.037 1.00 88.69 103 VAL A C 1
ATOM 864 O O . VAL A 1 103 ? 8.565 -6.114 2.769 1.00 88.69 103 VAL A O 1
ATOM 867 N N . VAL A 1 104 ? 9.472 -6.125 0.709 1.00 88.81 104 VAL A N 1
ATOM 868 C CA . VAL A 1 104 ? 8.209 -6.206 -0.031 1.00 88.81 104 VAL A CA 1
ATOM 869 C C . VAL A 1 104 ? 7.800 -7.655 -0.295 1.00 88.81 104 VAL A C 1
ATOM 871 O O . VAL A 1 104 ? 6.620 -7.969 -0.164 1.00 88.81 104 VAL A O 1
ATOM 874 N N . PHE A 1 105 ? 8.739 -8.532 -0.665 1.00 86.88 105 PHE A N 1
ATOM 875 C CA . PHE A 1 105 ? 8.410 -9.861 -1.198 1.00 86.88 105 PHE A CA 1
ATOM 876 C C . PHE A 1 105 ? 8.839 -11.027 -0.309 1.00 86.88 105 PHE A C 1
ATOM 878 O O . PHE A 1 105 ? 8.290 -12.122 -0.447 1.00 86.88 105 PHE A O 1
ATOM 885 N N . GLN A 1 106 ? 9.782 -10.835 0.615 1.00 83.44 106 GLN A N 1
ATOM 886 C CA . GLN A 1 106 ? 10.144 -11.912 1.532 1.00 83.44 106 GLN A CA 1
ATOM 887 C C . GLN A 1 106 ? 9.070 -12.121 2.598 1.00 83.44 106 GLN A C 1
ATOM 889 O O . GLN A 1 106 ? 8.565 -11.186 3.222 1.00 83.44 106 GLN A O 1
ATOM 894 N N . LYS A 1 107 ? 8.737 -13.394 2.816 1.00 64.69 107 LYS A N 1
ATOM 895 C CA . LYS A 1 107 ? 7.833 -13.821 3.877 1.00 64.69 107 LYS A CA 1
ATOM 896 C C . LYS A 1 107 ? 8.494 -13.507 5.220 1.00 64.69 107 LYS A C 1
ATOM 898 O O . LYS A 1 107 ? 9.617 -13.947 5.460 1.00 64.69 107 LYS A O 1
ATOM 903 N N . GLN A 1 108 ? 7.814 -12.744 6.074 1.00 57.25 108 GLN A N 1
ATOM 904 C CA . GLN A 1 108 ? 8.250 -12.627 7.463 1.00 57.25 108 GLN A CA 1
ATOM 905 C C . GLN A 1 108 ? 8.158 -14.020 8.113 1.00 57.25 108 GLN A C 1
ATOM 907 O O . GLN A 1 108 ? 7.183 -14.727 7.830 1.00 57.25 108 GLN A O 1
ATOM 912 N N . PRO A 1 109 ? 9.188 -14.443 8.867 1.00 53.91 109 PRO A N 1
ATOM 913 C CA . PRO A 1 109 ? 9.202 -15.742 9.532 1.00 53.91 109 PRO A CA 1
ATOM 914 C C . PRO A 1 109 ? 8.042 -15.902 10.517 1.00 53.91 109 PRO A C 1
ATOM 916 O O . PRO A 1 109 ? 7.609 -14.881 11.098 1.00 53.91 109 PRO A O 1
#

Solvent-accessible surface area (backbone atoms only — not comparable to full-atom values): 7282 Å² total; per-residue (Å²): 136,87,80,83,81,79,77,77,77,78,79,77,73,63,70,65,47,76,49,77,40,74,88,85,69,69,41,78,48,77,45,78,40,74,90,54,54,66,73,79,72,46,75,91,83,53,74,75,75,60,65,71,65,51,68,71,44,91,42,72,54,48,41,50,51,48,57,65,47,48,63,30,64,87,75,73,63,87,88,76,56,71,70,58,50,34,58,75,67,65,54,60,88,87,52,49,73,70,56,44,44,57,69,57,70,49,79,80,132

Radius of gyration: 21.84 Å; Cα contacts (8 Å, |Δi|>4): 61; chains: 1; bounding box: 42×68×44 Å

Sequence (109 aa):
MNRFFLVRQNFATEPPTFIIDGKKTNTLKVSINPEFKYLTNLFDMFTAFELEDYNKMSTSYGQELYRLIKQFRTTGFYRVKIEDLRHMLSVPKSYTNGKMDQVVFQKQP

pLDDT: mean 77.47, std 17.98, range [29.38, 95.44]

InterPro domains:
  IPR000525 Initiator Rep protein, WH1 domain [PF01051] (24-70)
  IPR036388 Winged helix-like DNA-binding domain superfamily [G3DSA:1.10.10.10] (56-107)
  IPR036390 Winged helix DNA-binding domain superfamily [SSF46785] (44-105)

Nearest PDB structures (foldseek):
  5v42-assembly2_B  TM=3.679E-01  e=6.716E+00  Mycobacterium tuberculosis
  5v3y-assembly2_B  TM=3.635E-01  e=7.642E+00  Mycobacterium tuberculosis
  7ohr-assembly1_g  TM=1.588E-01  e=2.899E+00  Saccharomyces cerevisiae S288C